Protein AF-A0A447N5A3-F1 (afdb_monomer)

InterPro domains:
  IPR003223 Flagellin phase1 repressor [PF03614] (1-91)

Foldseek 3Di:
DVVVVLVVQLVVQFWKWWAFPQGQIDTAGFLDDDVVQQWTWGDNGRVDPDTDIDRNVGTPDIGTDDPVRSVVPDPDDPVCSGDDRDPDDDDDDDDDDD

Secondary structure (DSSP, 8-state):
-HHHHHHHHHHTT-EEEEEETT-BEEEEEEEEEETTTTEEEEESSTT-SS-EEEEGGGEEEEEEPPHHHHHHS----TTTTT--B-------------

Nearest PDB structures (foldseek):
  4mmk-assembly1_A  TM=9.077E-01  e=1.051E-03  Pseudomonas aeruginosa PAO1
  6gwk-assembly4_W  TM=9.163E-01  e=1.713E-03  Caulobacter vibrioides CB15
  6gwk-assembly1_C  TM=8.995E-01  e=4.836E-03  Caulobacter vibrioides CB15
  4a54-assembly1_A  TM=6.061E-01  e=8.377E-03  Schizosaccharomyces pombe
  1y96-assembly1_A  TM=6.817E-01  e=2.093E-02  Homo sapiens

Solvent-accessible surface area (backbone atoms only — not comparable to full-atom values): 5950 Å² total; per-residue (Å²): 113,65,70,60,51,54,47,52,36,32,75,68,60,39,38,30,40,38,30,29,75,84,41,44,58,46,75,29,15,48,38,44,76,40,80,91,75,43,32,36,29,35,14,87,39,70,65,38,84,67,65,45,85,42,51,52,93,45,49,68,41,84,41,84,40,56,78,69,55,5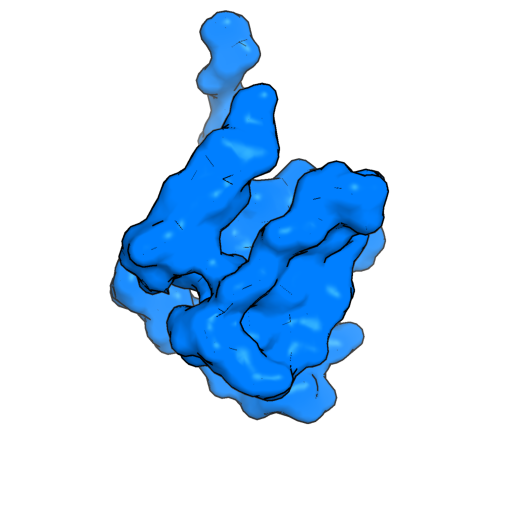5,64,71,55,64,82,63,58,83,88,60,62,84,70,55,71,70,72,90,78,73,92,77,84,79,86,82,83,130

pLDDT: mean 75.01, std 21.93, range [35.44, 96.19]

Mean predicted aligned error: 10.64 Å

Radius of gyration: 13.16 Å; Cα contacts (8 Å, |Δi|>4): 157; chains: 1; bounding box: 33×36×28 Å

Structure (mmCIF, N/CA/C/O backbone):
data_AF-A0A447N5A3-F1
#
_entry.id   AF-A0A447N5A3-F1
#
loop_
_atom_site.group_PDB
_atom_site.id
_atom_site.type_symbol
_atom_site.label_atom_id
_atom_site.label_alt_id
_atom_site.label_comp_id
_atom_site.label_asym_id
_atom_site.label_entity_id
_atom_site.label_seq_id
_atom_site.pdbx_PDB_ins_code
_atom_site.Cartn_x
_atom_site.Cartn_y
_atom_site.Cartn_z
_atom_site.occupancy
_atom_site.B_iso_or_equiv
_atom_site.auth_seq_id
_atom_site.auth_comp_id
_atom_site.auth_asym_id
_atom_site.auth_atom_id
_atom_site.pdbx_PDB_model_num
ATOM 1 N N . MET A 1 1 ? -10.441 9.578 -7.248 1.00 75.75 1 MET A N 1
ATOM 2 C CA . MET A 1 1 ? -9.102 9.579 -7.888 1.00 75.75 1 MET A CA 1
ATOM 3 C C . MET A 1 1 ? -8.084 8.678 -7.180 1.00 75.75 1 MET A C 1
ATOM 5 O O . MET A 1 1 ? -7.373 7.960 -7.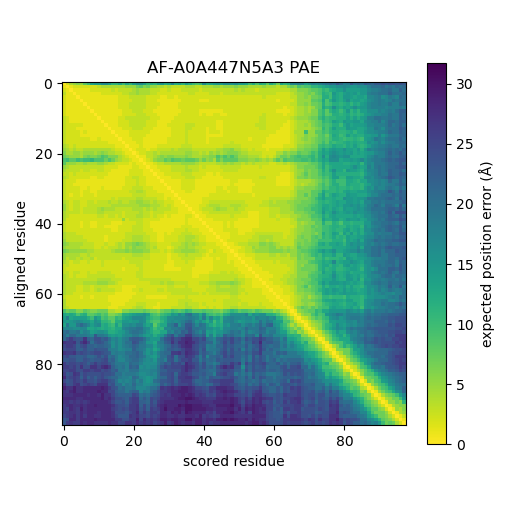873 1.00 75.75 1 MET A O 1
ATOM 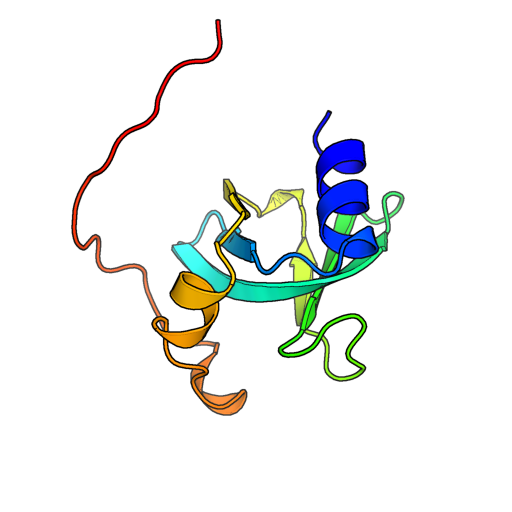9 N N . LEU A 1 2 ? -8.059 8.625 -5.839 1.00 83.94 2 LEU A N 1
ATOM 10 C CA . LEU A 1 2 ? -7.093 7.827 -5.060 1.00 83.94 2 LEU A CA 1
ATOM 11 C C . LEU A 1 2 ? -7.043 6.332 -5.430 1.00 83.94 2 LEU A C 1
ATOM 13 O O . LEU A 1 2 ? -5.969 5.813 -5.704 1.00 83.94 2 LEU A O 1
ATOM 17 N N . ALA A 1 3 ? -8.191 5.653 -5.537 1.00 89.75 3 ALA A N 1
ATOM 18 C CA . ALA A 1 3 ? -8.250 4.230 -5.899 1.00 89.75 3 ALA A CA 1
ATOM 19 C C . ALA A 1 3 ? -7.551 3.907 -7.237 1.00 89.75 3 ALA A C 1
ATOM 21 O O . ALA A 1 3 ? -6.852 2.902 -7.348 1.00 89.75 3 ALA A O 1
ATOM 22 N N . ARG A 1 4 ? -7.691 4.784 -8.242 1.00 91.38 4 ARG A N 1
ATOM 23 C CA . ARG A 1 4 ? -7.018 4.641 -9.544 1.00 91.38 4 ARG A CA 1
ATOM 24 C C . ARG A 1 4 ? -5.504 4.776 -9.396 1.00 91.38 4 ARG A C 1
ATOM 26 O O . ARG A 1 4 ? -4.765 3.987 -9.975 1.00 91.38 4 ARG A O 1
ATOM 33 N 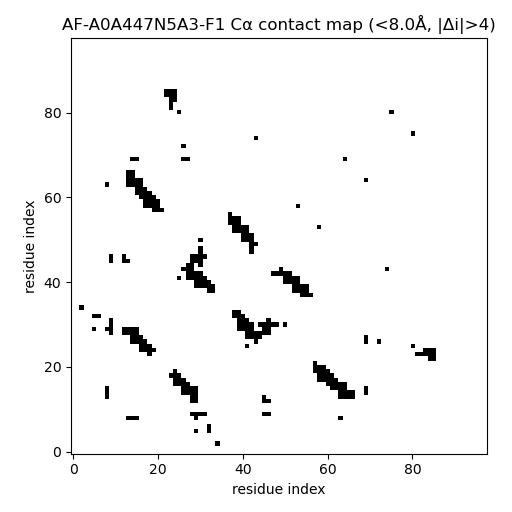N . ARG A 1 5 ? -5.047 5.746 -8.599 1.00 93.12 5 ARG A N 1
ATOM 34 C CA . ARG A 1 5 ? -3.621 5.962 -8.322 1.00 93.12 5 ARG A CA 1
ATOM 35 C C . ARG A 1 5 ? -3.010 4.787 -7.557 1.00 93.12 5 ARG A C 1
ATOM 37 O O . ARG A 1 5 ? -1.973 4.286 -7.966 1.00 93.12 5 ARG A O 1
ATOM 44 N N . VAL A 1 6 ? -3.692 4.288 -6.526 1.00 94.00 6 VAL A N 1
ATOM 45 C CA . VAL A 1 6 ? -3.293 3.091 -5.765 1.00 94.00 6 VAL A CA 1
ATOM 46 C C . VAL A 1 6 ? -3.147 1.877 -6.682 1.00 94.00 6 VAL A C 1
ATOM 48 O O . VAL A 1 6 ? -2.155 1.155 -6.601 1.00 94.00 6 VAL A O 1
ATOM 51 N N . GLN A 1 7 ? -4.105 1.662 -7.591 1.00 94.88 7 GLN A N 1
ATOM 52 C CA . GLN A 1 7 ? -4.004 0.577 -8.566 1.00 94.88 7 GLN A CA 1
ATOM 53 C C . GLN A 1 7 ? -2.830 0.769 -9.527 1.00 94.88 7 GLN A C 1
ATOM 55 O O . GLN A 1 7 ? -2.097 -0.188 -9.750 1.00 94.88 7 GLN A O 1
ATOM 60 N N . PHE A 1 8 ? -2.623 1.977 -10.059 1.00 95.19 8 PHE A N 1
ATOM 61 C CA . PHE A 1 8 ? -1.483 2.276 -10.928 1.00 95.19 8 PHE A CA 1
ATOM 62 C C . PHE A 1 8 ? -0.147 1.950 -10.247 1.00 95.19 8 PHE A C 1
ATOM 64 O O . PHE A 1 8 ? 0.657 1.219 -10.819 1.00 95.19 8 PHE A O 1
ATOM 71 N N . LEU A 1 9 ? 0.059 2.425 -9.015 1.00 95.00 9 LEU A N 1
ATOM 72 C CA . LEU A 1 9 ? 1.292 2.189 -8.255 1.00 95.00 9 LEU A CA 1
ATOM 73 C C . LEU A 1 9 ? 1.513 0.692 -7.999 1.00 95.00 9 LEU A C 1
ATOM 75 O O . LEU A 1 9 ? 2.600 0.175 -8.234 1.00 95.00 9 LEU A O 1
ATOM 79 N N . ARG A 1 10 ? 0.452 -0.030 -7.612 1.00 95.38 10 ARG A N 1
ATOM 80 C CA . ARG A 1 10 ? 0.486 -1.487 -7.427 1.00 95.38 10 ARG A CA 1
ATOM 81 C C . ARG A 1 10 ? 0.821 -2.247 -8.709 1.00 95.38 10 ARG A C 1
ATOM 83 O O . ARG A 1 10 ? 1.576 -3.208 -8.661 1.00 95.38 10 ARG A O 1
ATOM 90 N N . PHE A 1 11 ? 0.184 -1.913 -9.831 1.00 95.38 11 PHE A N 1
ATOM 91 C CA . PHE A 1 11 ? 0.350 -2.680 -11.070 1.00 95.38 11 PHE A CA 1
ATOM 92 C C . PHE A 1 11 ? 1.730 -2.492 -11.692 1.00 95.38 11 PHE A C 1
ATOM 94 O O . PHE A 1 11 ? 2.240 -3.436 -12.290 1.00 95.38 11 PHE A O 1
ATOM 101 N N . ASN A 1 12 ? 2.318 -1.309 -11.518 1.00 94.94 12 ASN A N 1
ATOM 102 C CA . ASN A 1 12 ? 3.649 -0.983 -12.018 1.00 94.94 12 ASN A CA 1
ATOM 103 C C . ASN A 1 12 ? 4.758 -1.272 -11.001 1.00 94.94 12 ASN A C 1
ATOM 105 O O . ASN A 1 12 ? 5.900 -0.901 -11.245 1.00 94.94 12 ASN A O 1
ATOM 109 N N . ASP A 1 13 ? 4.428 -1.918 -9.875 1.00 93.56 13 ASP A N 1
ATOM 110 C CA . ASP A 1 13 ? 5.389 -2.286 -8.835 1.00 93.56 13 ASP A CA 1
ATOM 111 C C . ASP A 1 13 ? 6.241 -1.077 -8.379 1.00 93.56 13 ASP A C 1
ATOM 113 O O . ASP A 1 13 ? 7.441 -1.187 -8.144 1.00 93.56 13 ASP A O 1
ATOM 117 N N . ILE A 1 14 ? 5.603 0.094 -8.262 1.00 92.38 14 ILE A N 1
ATOM 118 C CA . ILE A 1 14 ? 6.248 1.357 -7.885 1.00 92.38 14 ILE A CA 1
ATOM 119 C C . ILE A 1 14 ? 6.378 1.415 -6.355 1.00 92.38 14 ILE A C 1
ATOM 121 O O . ILE A 1 14 ? 5.374 1.194 -5.662 1.00 92.38 14 ILE A O 1
ATOM 125 N N . PRO A 1 15 ? 7.572 1.705 -5.804 1.00 91.75 15 PRO A N 1
ATOM 126 C CA . PRO A 1 15 ? 7.733 1.875 -4.370 1.00 91.75 15 PRO A CA 1
ATOM 127 C C . PRO A 1 15 ? 7.033 3.151 -3.897 1.00 91.75 15 PRO A C 1
ATOM 129 O O . PRO A 1 15 ? 6.968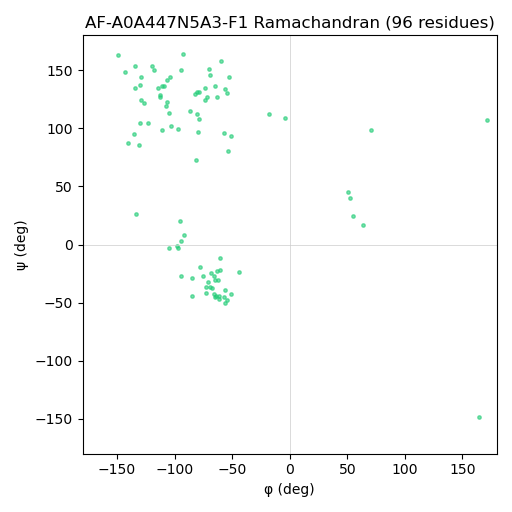 4.161 -4.596 1.00 91.75 15 PRO A O 1
ATOM 132 N N . VAL A 1 16 ? 6.488 3.099 -2.689 1.00 92.06 16 VAL A N 1
ATOM 133 C CA . VAL A 1 16 ? 5.685 4.164 -2.101 1.00 92.06 16 VAL A CA 1
ATOM 134 C C . VAL A 1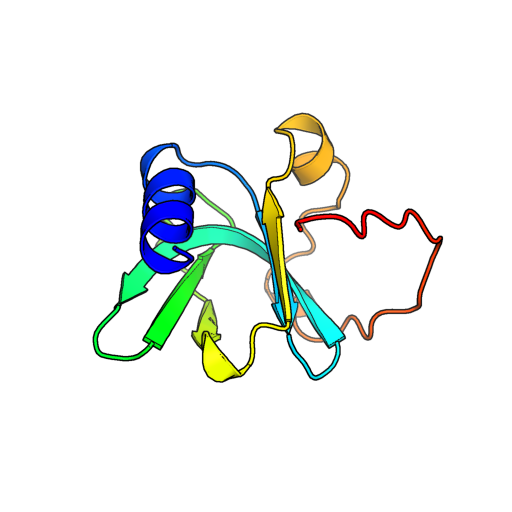 16 ? 6.090 4.437 -0.664 1.00 92.06 16 VAL A C 1
ATOM 136 O O . VAL A 1 16 ? 6.538 3.542 0.058 1.00 92.06 16 VAL A O 1
ATOM 139 N N . ARG A 1 17 ? 5.848 5.673 -0.232 1.00 91.00 17 ARG A N 1
ATOM 140 C CA . ARG A 1 17 ? 5.799 6.060 1.175 1.00 91.00 17 ARG A CA 1
ATOM 141 C C . ARG A 1 17 ? 4.346 6.315 1.564 1.00 91.00 17 ARG A C 1
ATOM 143 O O . ARG A 1 17 ? 3.655 7.137 0.965 1.00 91.00 17 ARG A O 1
ATOM 150 N N . LEU A 1 18 ? 3.887 5.592 2.575 1.00 89.81 18 LEU A N 1
ATOM 151 C CA . LEU A 1 18 ? 2.574 5.729 3.186 1.00 89.81 18 LEU A CA 1
ATOM 152 C C . LEU A 1 18 ? 2.766 6.371 4.555 1.00 89.81 18 LEU A C 1
ATOM 154 O O . LEU A 1 18 ? 3.445 5.804 5.409 1.00 89.81 18 LEU A O 1
ATOM 158 N N . VAL A 1 19 ? 2.171 7.537 4.776 1.00 86.25 19 VAL A N 1
ATOM 159 C CA . VAL A 1 19 ? 2.164 8.184 6.094 1.00 86.25 19 VAL A CA 1
ATOM 160 C C . VAL A 1 19 ? 0.746 8.172 6.614 1.00 86.25 19 VAL A C 1
ATOM 162 O O . VAL A 1 19 ? -0.183 8.580 5.921 1.00 86.25 19 VAL A O 1
ATOM 165 N N . SER A 1 20 ? 0.576 7.692 7.835 1.00 81.50 20 SER A N 1
ATOM 166 C CA . SER A 1 20 ? -0.715 7.673 8.512 1.00 81.50 20 SER A CA 1
ATOM 167 C C . SER A 1 20 ? -0.936 8.922 9.369 1.00 81.50 20 SER A C 1
ATOM 169 O O . SER A 1 20 ? 0.005 9.631 9.720 1.00 81.50 20 SER A O 1
ATOM 171 N N . ASN A 1 21 ? -2.187 9.172 9.753 1.00 80.31 21 ASN A N 1
ATOM 172 C CA . ASN A 1 21 ? -2.594 10.326 10.561 1.00 80.31 21 ASN A CA 1
ATOM 173 C C . ASN A 1 21 ? -1.919 10.380 11.945 1.00 80.31 21 ASN A C 1
ATOM 175 O O . ASN A 1 21 ? -1.827 11.450 12.535 1.00 80.31 21 ASN A O 1
ATOM 179 N N . ASN A 1 22 ? -1.432 9.249 12.470 1.00 78.75 22 ASN A N 1
ATOM 180 C CA . ASN A 1 22 ? -0.656 9.192 13.717 1.00 78.75 22 ASN A CA 1
ATOM 181 C C . ASN A 1 22 ? 0.864 9.216 13.475 1.00 78.75 22 ASN A C 1
ATOM 183 O O . ASN A 1 22 ? 1.635 8.788 14.334 1.00 78.75 22 ASN A O 1
ATOM 187 N N . ALA A 1 23 ? 1.277 9.696 12.301 1.00 74.75 23 ALA A N 1
ATOM 188 C CA . ALA A 1 23 ? 2.659 9.859 11.879 1.00 74.75 23 ALA A CA 1
ATOM 189 C C . ALA A 1 23 ? 3.469 8.554 11.750 1.00 74.75 23 ALA A C 1
ATOM 191 O O . ALA A 1 23 ? 4.694 8.617 11.652 1.00 74.75 23 ALA A O 1
ATOM 192 N N . ARG A 1 24 ? 2.823 7.376 11.694 1.00 79.75 24 ARG A N 1
ATOM 193 C CA . ARG A 1 24 ? 3.523 6.138 11.306 1.00 79.75 24 ARG A CA 1
ATOM 194 C C . ARG A 1 24 ? 3.803 6.154 9.813 1.00 79.75 24 ARG A C 1
ATOM 196 O O . ARG A 1 24 ? 2.899 6.450 9.024 1.00 79.75 24 ARG A O 1
ATOM 203 N N . ILE A 1 25 ? 5.028 5.792 9.458 1.00 84.19 25 ILE A N 1
ATOM 204 C CA . ILE A 1 25 ? 5.524 5.739 8.086 1.00 84.19 25 ILE A CA 1
ATOM 205 C C . ILE A 1 25 ? 5.706 4.282 7.680 1.00 84.19 25 ILE A C 1
ATOM 207 O O . ILE A 1 25 ? 6.252 3.483 8.433 1.00 84.19 25 ILE A O 1
ATOM 211 N N . ILE A 1 26 ? 5.276 3.954 6.470 1.00 85.75 26 ILE A N 1
ATOM 212 C CA . ILE A 1 26 ? 5.492 2.662 5.831 1.00 85.75 26 ILE A CA 1
ATOM 213 C C . ILE A 1 26 ? 6.127 2.937 4.473 1.00 85.75 26 ILE A C 1
ATOM 215 O O . ILE A 1 26 ? 5.553 3.650 3.652 1.00 85.75 26 ILE A O 1
ATOM 219 N N . ILE A 1 27 ? 7.310 2.379 4.237 1.00 88.69 27 ILE A N 1
ATOM 220 C CA . ILE A 1 27 ? 8.007 2.457 2.949 1.00 88.69 27 ILE A CA 1
ATOM 221 C C . ILE A 1 27 ? 8.035 1.054 2.354 1.00 88.69 27 ILE A C 1
ATOM 223 O O . ILE A 1 27 ? 8.433 0.102 3.022 1.00 88.69 27 ILE A O 1
ATOM 227 N N . GLY A 1 28 ? 7.571 0.908 1.117 1.00 90.12 28 GLY A N 1
ATOM 228 C CA . GLY A 1 28 ? 7.497 -0.394 0.461 1.00 90.12 28 GLY A CA 1
ATOM 229 C C . GLY A 1 28 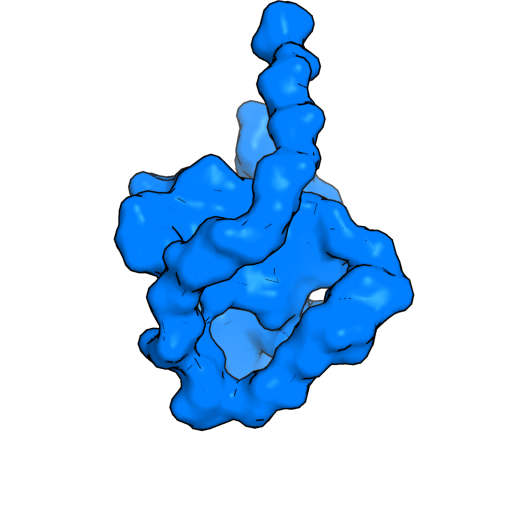? 6.603 -0.366 -0.767 1.00 90.12 28 GLY A C 1
ATOM 230 O O . GLY A 1 28 ? 6.488 0.650 -1.436 1.00 90.12 28 GLY A O 1
ATOM 231 N N . TYR A 1 29 ? 5.945 -1.480 -1.062 1.00 93.38 29 TYR A N 1
ATOM 232 C CA . TYR A 1 29 ? 5.093 -1.649 -2.236 1.00 93.38 29 TYR A CA 1
ATOM 233 C C . TYR A 1 29 ? 3.650 -1.924 -1.834 1.00 93.38 29 TYR A C 1
ATOM 235 O O . TYR A 1 29 ? 3.379 -2.576 -0.827 1.00 93.38 29 TYR A O 1
ATOM 243 N N . ILE A 1 30 ? 2.706 -1.504 -2.672 1.00 95.25 30 ILE A N 1
ATOM 244 C CA . ILE A 1 30 ? 1.292 -1.866 -2.535 1.00 95.25 30 ILE A CA 1
ATOM 245 C C . ILE A 1 30 ? 1.099 -3.277 -3.109 1.00 95.25 30 ILE A C 1
ATOM 247 O O . ILE A 1 30 ? 0.928 -3.446 -4.312 1.00 95.25 30 ILE A O 1
ATOM 251 N N . ALA A 1 31 ? 1.095 -4.313 -2.269 1.00 94.88 31 ALA A N 1
ATOM 252 C CA . ALA A 1 31 ? 0.891 -5.695 -2.717 1.00 94.88 31 ALA A CA 1
ATOM 253 C C . ALA A 1 31 ? -0.561 -5.983 -3.122 1.00 94.88 31 ALA A C 1
ATOM 255 O O . ALA A 1 31 ? -0.832 -6.663 -4.121 1.00 94.88 31 ALA A O 1
ATOM 256 N N . LYS A 1 32 ? -1.524 -5.470 -2.350 1.00 96.19 32 LYS A N 1
ATOM 257 C CA . LYS A 1 32 ? -2.960 -5.662 -2.597 1.00 96.19 32 LYS A CA 1
ATOM 258 C C . LYS A 1 32 ? -3.729 -4.398 -2.239 1.00 96.19 32 LYS A C 1
ATOM 260 O O . LYS A 1 32 ? -3.362 -3.680 -1.318 1.00 96.19 32 LYS A O 1
ATOM 265 N N . PHE A 1 33 ? -4.818 -4.161 -2.958 1.00 95.00 33 PHE A N 1
ATOM 266 C CA . PHE A 1 33 ? -5.766 -3.096 -2.663 1.00 95.00 33 PHE A CA 1
ATOM 267 C C . PHE A 1 33 ? -7.174 -3.690 -2.624 1.00 95.00 33 PHE A C 1
ATOM 269 O O . PHE A 1 33 ? -7.595 -4.339 -3.584 1.00 95.00 33 PHE A O 1
ATOM 276 N N . ASN A 1 34 ? -7.870 -3.497 -1.505 1.00 94.44 34 ASN A N 1
ATOM 277 C CA . ASN A 1 34 ? -9.257 -3.889 -1.319 1.00 94.44 34 ASN A CA 1
ATOM 278 C C . ASN A 1 34 ? -10.133 -2.626 -1.231 1.00 94.44 34 ASN A C 1
ATOM 280 O O . ASN A 1 34 ? -10.215 -2.015 -0.165 1.00 94.44 34 ASN A O 1
ATOM 284 N N . PRO A 1 35 ? -10.792 -2.213 -2.329 1.00 89.38 35 PRO A N 1
ATOM 285 C CA . PRO A 1 35 ? -11.618 -1.009 -2.328 1.00 89.38 35 PRO A CA 1
ATOM 286 C C . PRO A 1 35 ? -12.884 -1.156 -1.479 1.00 89.38 35 PRO A C 1
ATOM 288 O O . PRO A 1 35 ? -13.407 -0.149 -1.018 1.00 89.38 35 PRO A O 1
ATOM 291 N N . ARG A 1 36 ? -13.379 -2.385 -1.264 1.00 91.62 36 ARG A N 1
ATOM 292 C CA . ARG A 1 36 ? -14.584 -2.623 -0.453 1.00 91.62 36 ARG A CA 1
ATOM 293 C C . ARG A 1 36 ? -14.315 -2.410 1.034 1.00 91.62 36 ARG A C 1
ATOM 295 O O . ARG A 1 36 ? -15.166 -1.881 1.731 1.00 91.62 36 ARG A O 1
ATOM 302 N N . GLU A 1 37 ? -13.127 -2.794 1.490 1.00 92.56 37 GLU A N 1
ATOM 303 C CA . GLU A 1 37 ? -12.679 -2.631 2.882 1.00 92.56 37 GLU A CA 1
ATOM 304 C C . GLU A 1 37 ? -11.876 -1.344 3.105 1.00 92.56 37 GLU A C 1
ATOM 306 O O . GLU A 1 37 ? -11.368 -1.123 4.199 1.00 92.56 37 GLU A O 1
ATOM 311 N N . ASN A 1 38 ? -11.730 -0.502 2.076 1.00 91.69 38 ASN A N 1
ATOM 312 C CA . ASN A 1 38 ? -10.926 0.718 2.132 1.00 91.69 38 ASN A CA 1
ATOM 313 C C . ASN A 1 38 ? -9.502 0.458 2.680 1.00 91.69 38 ASN A C 1
ATOM 315 O O . ASN A 1 38 ? -8.987 1.191 3.525 1.00 91.69 38 ASN A O 1
ATOM 319 N N . LEU A 1 39 ? -8.858 -0.610 2.193 1.00 93.69 39 LEU A N 1
ATOM 320 C CA . LEU A 1 39 ? -7.622 -1.155 2.759 1.00 93.69 39 LEU A CA 1
ATOM 321 C C . LEU A 1 39 ? -6.542 -1.376 1.694 1.00 93.69 39 LEU A C 1
ATOM 323 O O . LEU A 1 39 ? -6.798 -1.925 0.617 1.00 93.69 39 LEU A O 1
ATOM 327 N N . ILE A 1 40 ? -5.306 -1.015 2.031 1.00 94.00 40 ILE A N 1
ATOM 328 C CA . ILE A 1 40 ? -4.089 -1.398 1.314 1.00 94.00 40 ILE A CA 1
ATOM 329 C C . ILE A 1 40 ? -3.333 -2.447 2.133 1.00 94.00 40 ILE A C 1
ATOM 331 O O . ILE A 1 40 ? -3.242 -2.346 3.352 1.00 94.00 40 ILE A O 1
ATOM 335 N N . LEU A 1 41 ? -2.753 -3.434 1.451 1.00 93.94 41 LEU A N 1
ATOM 336 C CA . LEU A 1 41 ? -1.737 -4.314 2.019 1.00 93.94 41 LEU A CA 1
ATOM 337 C C . LEU A 1 41 ? -0.371 -3.913 1.465 1.00 93.94 41 LEU A C 1
ATOM 339 O O . LEU A 1 41 ? -0.135 -4.070 0.263 1.00 93.94 41 LEU A O 1
ATOM 343 N N . ALA A 1 42 ? 0.501 -3.406 2.332 1.00 92.62 42 ALA A N 1
ATOM 344 C CA . ALA A 1 42 ? 1.864 -3.014 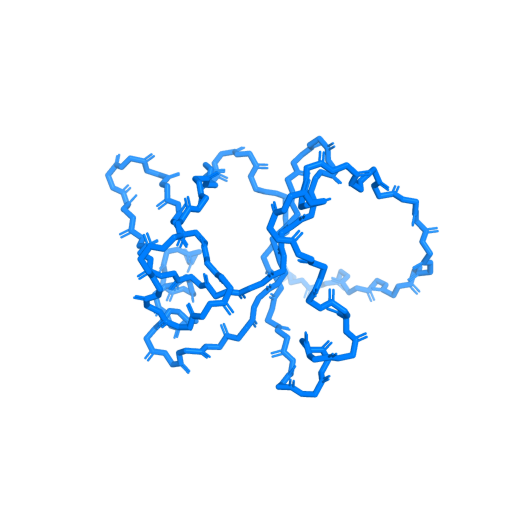1.995 1.00 92.62 42 ALA A CA 1
ATOM 345 C C . ALA A 1 42 ? 2.859 -4.152 2.273 1.00 92.62 42 ALA A C 1
ATOM 347 O O . ALA A 1 42 ? 2.631 -4.960 3.174 1.00 92.62 42 ALA A O 1
ATOM 348 N N . SER A 1 43 ? 3.953 -4.223 1.516 1.00 90.31 43 SER A N 1
ATOM 349 C CA . SER A 1 43 ? 5.031 -5.202 1.722 1.00 90.31 43 SER A CA 1
ATOM 350 C C . SER A 1 43 ? 6.399 -4.664 1.311 1.00 90.31 43 SER A C 1
ATOM 352 O O . SER A 1 43 ? 6.500 -3.713 0.542 1.00 90.31 43 SER A O 1
ATOM 354 N N . ASP A 1 44 ? 7.451 -5.326 1.781 1.00 85.69 44 ASP A N 1
ATOM 355 C CA . ASP A 1 44 ? 8.855 -5.056 1.443 1.00 85.69 44 ASP A CA 1
ATOM 356 C C . ASP A 1 44 ? 9.192 -5.341 -0.032 1.00 85.69 44 ASP A C 1
ATOM 358 O O . ASP A 1 44 ? 10.092 -4.731 -0.601 1.00 85.69 44 ASP A O 1
ATOM 362 N N . LYS A 1 45 ? 8.455 -6.258 -0.668 1.00 88.00 45 LYS A N 1
ATOM 363 C CA . LYS A 1 45 ? 8.620 -6.643 -2.078 1.00 88.00 45 LYS A CA 1
ATOM 364 C C . LYS A 1 45 ? 7.361 -6.376 -2.895 1.00 88.00 45 LYS A C 1
ATOM 366 O O . LYS A 1 45 ? 6.262 -6.483 -2.345 1.00 88.00 45 LYS A O 1
ATOM 371 N N . PRO A 1 46 ? 7.469 -6.147 -4.213 1.00 89.69 46 PRO A N 1
ATOM 372 C CA . PRO A 1 46 ? 6.304 -6.124 -5.085 1.00 89.69 46 PRO A CA 1
ATOM 373 C C . PRO A 1 46 ? 5.499 -7.418 -4.961 1.00 89.69 46 PRO A C 1
ATOM 375 O O . PRO A 1 46 ? 6.059 -8.514 -5.011 1.00 89.69 46 PRO A O 1
ATOM 378 N N . LYS A 1 47 ? 4.180 -7.298 -4.766 1.00 88.75 47 LYS A N 1
ATOM 379 C CA . LYS A 1 47 ? 3.254 -8.443 -4.624 1.00 88.75 47 LYS A CA 1
ATOM 380 C C . LYS A 1 47 ? 3.663 -9.433 -3.511 1.00 88.75 47 LYS A C 1
ATOM 382 O O . LYS A 1 47 ? 3.255 -10.594 -3.545 1.00 88.75 47 LYS A O 1
ATOM 387 N N . GLY A 1 48 ? 4.422 -8.975 -2.511 1.00 88.44 48 GLY A N 1
ATOM 388 C CA . GLY A 1 48 ? 4.939 -9.796 -1.417 1.00 88.44 48 GLY A CA 1
ATOM 389 C C . GLY A 1 48 ? 3.847 -10.477 -0.588 1.00 88.44 48 GLY A C 1
ATOM 390 O O . GLY A 1 48 ? 2.688 -10.053 -0.572 1.00 88.44 48 GLY A O 1
ATOM 391 N N . ASN A 1 49 ? 4.216 -11.559 0.104 1.00 86.75 49 ASN A N 1
ATOM 392 C CA . ASN A 1 49 ? 3.296 -12.355 0.930 1.00 86.75 49 ASN A CA 1
ATOM 393 C C . ASN A 1 49 ? 3.290 -11.936 2.406 1.00 86.75 49 ASN A C 1
ATOM 395 O O . ASN A 1 49 ? 2.266 -12.087 3.067 1.00 86.75 49 ASN A O 1
ATOM 399 N N . LYS A 1 50 ? 4.399 -11.377 2.911 1.00 88.38 50 LYS A N 1
ATOM 400 C CA . LYS A 1 50 ? 4.450 -10.730 4.227 1.00 88.38 50 LYS A CA 1
ATOM 401 C C . LYS A 1 50 ? 3.875 -9.327 4.079 1.00 88.38 50 LYS A C 1
ATOM 403 O O . LYS A 1 50 ? 4.436 -8.518 3.345 1.00 88.38 50 LYS A O 1
ATOM 408 N N . ARG A 1 51 ? 2.716 -9.085 4.689 1.00 90.19 51 ARG A N 1
ATOM 409 C CA . ARG A 1 51 ? 1.902 -7.894 4.432 1.00 90.19 51 ARG A CA 1
ATOM 410 C C . ARG A 1 51 ? 1.522 -7.190 5.719 1.00 90.19 51 ARG A C 1
ATOM 412 O O . ARG A 1 51 ? 1.216 -7.844 6.710 1.00 90.19 51 ARG A O 1
ATOM 419 N N . ILE A 1 52 ? 1.488 -5.868 5.646 1.00 89.56 52 ILE A N 1
ATOM 420 C CA . ILE A 1 52 ? 1.011 -4.984 6.704 1.00 89.56 52 ILE A CA 1
ATOM 421 C C . ILE A 1 52 ? -0.245 -4.280 6.202 1.00 89.56 52 ILE A C 1
ATOM 423 O O . ILE A 1 52 ? -0.299 -3.806 5.065 1.00 89.56 52 ILE A O 1
ATOM 427 N N . GLU A 1 53 ? -1.262 -4.237 7.051 1.00 92.50 53 GLU A N 1
ATOM 428 C CA . GLU A 1 53 ? -2.527 -3.573 6.767 1.00 92.50 53 GLU A CA 1
ATOM 429 C C . GLU A 1 53 ? -2.414 -2.057 6.944 1.00 92.50 53 GLU A C 1
ATOM 431 O O . GLU A 1 53 ? -1.945 -1.567 7.970 1.00 92.50 53 GLU A O 1
ATOM 436 N N . VAL A 1 54 ? -2.884 -1.310 5.945 1.00 89.56 54 VAL A N 1
ATOM 437 C CA . VAL A 1 54 ? -2.944 0.153 5.959 1.00 89.56 54 VAL A CA 1
ATOM 438 C C . VAL A 1 54 ? -4.343 0.588 5.560 1.00 89.56 54 VAL A C 1
ATOM 440 O O . VAL A 1 54 ? -4.722 0.526 4.386 1.00 89.56 54 VAL A O 1
ATOM 443 N N . LYS A 1 55 ? -5.134 1.028 6.540 1.00 91.38 55 LYS A N 1
ATOM 444 C CA . LYS A 1 55 ? -6.480 1.538 6.277 1.00 91.38 55 LYS A CA 1
ATOM 445 C C . LYS A 1 55 ? -6.393 2.900 5.603 1.00 91.38 55 LYS A C 1
ATOM 447 O O . LYS A 1 55 ? -5.767 3.814 6.141 1.00 91.38 55 LYS A O 1
ATOM 452 N N . LEU A 1 56 ? -7.056 3.060 4.465 1.00 90.00 56 LEU A N 1
ATOM 453 C CA . LEU A 1 56 ? -7.055 4.309 3.700 1.00 90.00 56 LEU A CA 1
ATOM 454 C C . LEU A 1 56 ? -7.662 5.479 4.481 1.00 90.00 56 LEU A C 1
ATOM 456 O O . LEU A 1 56 ? -7.213 6.603 4.314 1.00 90.00 56 LEU A O 1
ATOM 460 N N . GLU A 1 57 ? -8.617 5.227 5.381 1.00 90.38 57 GLU A N 1
ATOM 461 C CA . GLU A 1 57 ? -9.165 6.248 6.296 1.00 90.38 57 GLU A CA 1
ATOM 462 C C . GLU A 1 57 ? -8.128 6.827 7.271 1.00 90.38 57 GLU A C 1
ATOM 464 O O . GLU A 1 57 ? -8.286 7.938 7.769 1.00 90.38 57 GLU A O 1
ATOM 469 N N . SER A 1 58 ? -7.052 6.081 7.532 1.00 86.12 58 SER A N 1
ATOM 470 C CA . SER A 1 58 ? -5.941 6.511 8.380 1.00 86.12 58 SER A CA 1
ATOM 471 C C . SER A 1 58 ? -4.763 7.069 7.584 1.00 86.12 58 SER A C 1
ATOM 473 O O . SER A 1 58 ? -3.783 7.480 8.197 1.00 86.12 58 SER A O 1
ATOM 475 N N . LEU A 1 59 ? -4.829 7.063 6.247 1.00 88.38 59 LEU A N 1
ATOM 476 C CA . LEU A 1 59 ? -3.730 7.452 5.369 1.00 88.38 59 LEU A CA 1
ATOM 477 C C . LEU A 1 59 ? -3.748 8.966 5.128 1.00 88.38 59 LEU A C 1
ATOM 479 O O . LEU A 1 59 ? -4.659 9.487 4.490 1.00 88.38 59 LEU A O 1
ATOM 483 N N . ALA A 1 60 ? -2.712 9.649 5.606 1.00 89.25 60 ALA A N 1
ATOM 484 C CA . ALA A 1 60 ? -2.495 11.075 5.390 1.00 89.25 60 ALA A CA 1
ATOM 485 C C . ALA A 1 60 ? -1.788 11.345 4.052 1.00 89.25 60 ALA A C 1
ATOM 487 O O . ALA A 1 60 ? -2.166 12.258 3.322 1.00 89.25 60 ALA A O 1
ATOM 488 N N . ILE A 1 61 ? -0.752 10.560 3.732 1.00 90.00 61 ILE A N 1
ATOM 489 C CA . ILE A 1 61 ? 0.108 10.771 2.557 1.00 90.00 61 ILE A CA 1
ATOM 490 C C . ILE A 1 61 ? 0.328 9.442 1.833 1.00 90.00 61 ILE A C 1
ATOM 492 O O . ILE A 1 61 ? 0.641 8.429 2.457 1.00 90.00 61 ILE A O 1
ATOM 496 N N . LEU A 1 62 ? 0.197 9.478 0.505 1.00 92.25 62 LEU A N 1
ATOM 497 C CA . LEU A 1 62 ? 0.627 8.439 -0.428 1.00 92.25 62 LEU A CA 1
ATOM 498 C C . LEU A 1 62 ? 1.582 9.081 -1.432 1.00 92.25 62 LEU A C 1
ATOM 500 O O . LEU A 1 62 ? 1.146 9.797 -2.332 1.00 92.25 62 LEU A O 1
ATOM 504 N N . GLU A 1 63 ? 2.866 8.811 -1.274 1.00 91.19 63 GLU A N 1
ATOM 505 C CA . GLU A 1 63 ? 3.923 9.353 -2.121 1.00 91.19 63 GLU A CA 1
ATOM 506 C C . GLU A 1 63 ? 4.536 8.237 -2.971 1.00 91.19 63 GLU A C 1
ATOM 508 O O . GLU A 1 63 ? 4.775 7.132 -2.487 1.00 91.19 63 GLU A O 1
ATOM 513 N N . GLU A 1 64 ? 4.759 8.526 -4.251 1.00 92.12 64 GLU A N 1
ATOM 514 C CA . GLU A 1 64 ? 5.543 7.685 -5.156 1.00 92.12 64 GLU A CA 1
ATOM 515 C C . GLU A 1 64 ? 7.029 7.959 -4.921 1.00 92.12 64 GLU A C 1
ATOM 517 O O . GLU A 1 64 ? 7.443 9.114 -4.903 1.00 92.12 64 GLU A O 1
ATOM 522 N N . LEU A 1 65 ? 7.822 6.902 -4.763 1.00 87.69 65 LEU A N 1
ATOM 523 C CA . LEU A 1 65 ? 9.267 7.003 -4.613 1.00 87.69 65 LEU A CA 1
ATOM 524 C C . LEU A 1 65 ? 9.954 6.607 -5.918 1.00 87.69 65 LEU A C 1
ATOM 526 O O . LEU A 1 65 ? 9.522 5.681 -6.609 1.00 87.69 65 LEU A O 1
ATOM 530 N N . SER A 1 66 ? 11.064 7.272 -6.238 1.00 79.88 66 SER A N 1
ATOM 531 C CA . SER A 1 66 ? 11.947 6.778 -7.289 1.00 79.88 66 SER A CA 1
ATOM 532 C C . SER A 1 66 ? 12.655 5.506 -6.804 1.00 79.88 66 SER A C 1
ATOM 534 O O . SER A 1 66 ? 12.881 5.327 -5.603 1.00 79.88 66 SER A O 1
ATOM 536 N N . GLY A 1 67 ? 13.014 4.607 -7.728 1.00 64.00 67 GLY A N 1
ATOM 537 C CA . GLY A 1 67 ? 13.676 3.344 -7.383 1.00 64.00 67 GLY A CA 1
ATOM 538 C C . GLY A 1 67 ? 14.894 3.550 -6.476 1.00 64.00 67 GLY A C 1
ATOM 539 O O . GLY A 1 67 ? 15.016 2.859 -5.476 1.00 64.00 67 GLY A O 1
ATOM 540 N N . ASN A 1 68 ? 15.726 4.561 -6.749 1.00 59.44 68 ASN A N 1
ATOM 541 C CA . ASN A 1 68 ? 16.892 4.890 -5.923 1.00 59.44 68 ASN A CA 1
ATOM 542 C C . ASN A 1 68 ? 16.530 5.416 -4.523 1.00 59.44 68 ASN A C 1
ATOM 544 O O . ASN A 1 68 ? 17.220 5.087 -3.559 1.00 59.44 68 ASN A O 1
ATOM 548 N N . ASP A 1 69 ? 15.466 6.209 -4.381 1.00 59.16 69 ASP A N 1
ATOM 549 C CA . ASP A 1 69 ? 15.081 6.791 -3.086 1.00 59.16 69 ASP A CA 1
ATOM 550 C C . ASP A 1 69 ? 14.556 5.723 -2.121 1.00 59.16 69 ASP A C 1
ATOM 552 O O . ASP A 1 69 ? 14.862 5.757 -0.929 1.00 59.16 69 ASP A O 1
ATOM 556 N N . ALA A 1 70 ? 13.835 4.724 -2.640 1.00 56.16 70 ALA A N 1
ATOM 557 C CA . ALA A 1 70 ? 13.330 3.600 -1.854 1.00 56.16 70 ALA A CA 1
ATOM 558 C C . ALA A 1 70 ? 14.449 2.715 -1.270 1.00 56.16 70 ALA A C 1
ATOM 560 O O . ALA A 1 70 ? 14.269 2.152 -0.194 1.00 56.16 70 ALA A O 1
ATOM 561 N N . PHE A 1 71 ? 15.599 2.605 -1.950 1.00 52.69 71 PHE A N 1
ATOM 562 C CA . PHE A 1 71 ? 16.763 1.854 -1.458 1.00 52.69 71 PHE A CA 1
ATOM 563 C C . PHE A 1 71 ? 17.665 2.676 -0.525 1.00 52.69 71 PHE A C 1
ATOM 565 O O . PHE A 1 71 ? 18.292 2.101 0.363 1.00 52.69 71 PHE A O 1
ATOM 572 N N . ASN A 1 72 ? 17.718 4.004 -0.691 1.00 47.50 72 ASN A N 1
ATOM 573 C CA . ASN A 1 72 ? 18.457 4.902 0.208 1.00 47.50 72 ASN A CA 1
ATOM 574 C C . ASN A 1 72 ? 17.735 5.122 1.548 1.00 47.50 72 ASN A C 1
ATOM 576 O O . ASN A 1 72 ? 18.371 5.354 2.575 1.00 47.50 72 ASN A O 1
ATOM 580 N N . LEU A 1 73 ? 16.409 4.993 1.562 1.00 53.88 73 LEU A N 1
ATOM 581 C CA . LEU A 1 73 ? 15.602 4.907 2.775 1.00 53.88 73 LEU A CA 1
ATOM 582 C C . LEU A 1 73 ? 15.640 3.468 3.295 1.00 53.88 73 LEU A C 1
ATOM 584 O O . LEU A 1 73 ? 14.682 2.726 3.123 1.00 53.88 73 LEU A O 1
ATOM 588 N N . SER A 1 74 ? 16.792 3.086 3.858 1.00 43.69 74 SER A N 1
ATOM 589 C CA . SER A 1 74 ? 17.067 1.846 4.597 1.00 43.69 74 SER A CA 1
ATOM 590 C C . SER A 1 74 ? 15.839 0.947 4.794 1.00 43.69 74 SER A C 1
ATOM 592 O O . SER A 1 74 ? 14.978 1.249 5.624 1.00 43.69 74 SER A O 1
ATOM 594 N N . LEU A 1 75 ? 15.812 -0.186 4.079 1.00 44.34 75 LEU A N 1
ATOM 595 C CA . LEU A 1 75 ? 15.050 -1.388 4.427 1.00 44.34 75 LEU A CA 1
ATOM 596 C C . LEU A 1 75 ? 15.422 -1.797 5.860 1.00 44.34 75 LEU A C 1
ATOM 598 O O . LEU A 1 75 ? 16.271 -2.661 6.072 1.00 44.34 75 LEU A O 1
ATOM 602 N N . MET A 1 76 ? 14.827 -1.139 6.855 1.00 38.50 76 MET A N 1
ATOM 603 C CA . MET A 1 76 ? 14.914 -1.602 8.227 1.00 38.50 76 MET A CA 1
ATOM 604 C C . MET A 1 76 ? 14.203 -2.955 8.295 1.00 38.50 76 MET A C 1
ATOM 606 O O . MET A 1 76 ? 13.144 -3.124 7.675 1.00 38.50 76 MET A O 1
ATOM 610 N N . PRO A 1 77 ? 14.789 -3.944 8.987 1.00 39.84 77 PRO A N 1
ATOM 611 C CA . PRO A 1 77 ? 14.181 -5.254 9.122 1.00 39.84 77 PRO A CA 1
ATOM 612 C C . PRO A 1 77 ? 12.750 -5.109 9.648 1.00 39.84 77 PRO A C 1
ATOM 614 O O . PRO A 1 77 ? 12.452 -4.230 10.452 1.00 39.84 77 PRO A O 1
ATOM 617 N N . THR A 1 78 ? 11.863 -5.984 9.167 1.00 42.84 78 THR A N 1
ATOM 618 C CA . THR A 1 78 ? 10.414 -6.029 9.465 1.00 42.84 78 THR A CA 1
ATOM 619 C C . THR A 1 78 ? 10.069 -5.840 10.954 1.00 42.84 78 THR A C 1
ATOM 621 O O . THR A 1 78 ? 8.972 -5.392 11.279 1.00 42.84 78 THR A O 1
ATOM 624 N N . ASP A 1 79 ? 11.010 -6.145 11.848 1.00 41.03 79 ASP A N 1
ATOM 625 C CA . ASP A 1 79 ? 10.874 -6.062 13.301 1.00 41.03 79 ASP A CA 1
ATOM 626 C C . ASP A 1 79 ? 10.991 -4.624 13.861 1.00 41.03 79 ASP A C 1
ATOM 628 O O . ASP A 1 79 ? 10.483 -4.349 14.946 1.00 41.03 79 ASP A O 1
ATOM 632 N N . GLU A 1 80 ? 11.564 -3.673 13.112 1.00 43.06 80 GLU A N 1
ATOM 633 C CA . GLU A 1 80 ? 11.714 -2.253 13.503 1.00 43.06 80 GLU A CA 1
ATOM 634 C C . GLU A 1 80 ? 10.726 -1.313 12.787 1.00 43.06 80 GLU A C 1
ATOM 636 O O . GLU A 1 80 ? 10.617 -0.127 13.104 1.00 43.06 80 GLU A O 1
ATOM 641 N N . PHE A 1 81 ? 9.915 -1.862 11.878 1.00 45.91 81 PHE A N 1
ATOM 642 C CA . PHE A 1 81 ? 8.914 -1.149 11.075 1.00 45.91 81 PHE A CA 1
ATOM 643 C C . PHE A 1 81 ? 7.822 -0.439 11.911 1.00 45.91 81 PHE A C 1
ATOM 645 O O . PHE A 1 81 ? 7.052 0.364 11.389 1.00 45.91 81 PHE A O 1
ATOM 652 N N . ASN A 1 82 ? 7.739 -0.725 13.216 1.00 43.50 82 ASN A N 1
ATOM 653 C CA . ASN A 1 82 ? 6.684 -0.249 14.116 1.00 43.50 82 ASN A CA 1
ATOM 654 C C . ASN A 1 82 ? 7.036 0.987 14.968 1.00 43.50 82 ASN A C 1
ATOM 656 O O . ASN A 1 82 ? 6.175 1.434 15.728 1.00 43.50 82 ASN A O 1
ATOM 660 N N . LEU A 1 83 ? 8.249 1.549 14.891 1.00 41.69 83 LEU A N 1
ATOM 661 C CA . LEU A 1 83 ? 8.712 2.522 15.899 1.00 41.69 83 LEU A CA 1
ATOM 662 C C . LEU A 1 83 ? 9.371 3.798 15.361 1.00 41.69 83 LEU A C 1
ATOM 664 O O . LEU A 1 83 ? 10.120 4.446 16.086 1.00 41.69 83 LEU A O 1
ATOM 668 N N . GLN A 1 84 ? 9.054 4.240 14.144 1.00 46.06 84 GLN A N 1
ATOM 669 C CA . GLN A 1 84 ? 9.414 5.604 13.748 1.00 46.06 84 GLN A CA 1
ATOM 670 C C . GLN A 1 84 ? 8.227 6.549 13.932 1.00 46.06 84 GLN A C 1
ATOM 672 O O . GLN A 1 84 ? 7.311 6.613 13.112 1.00 46.06 84 GLN A O 1
ATOM 677 N N . GLN A 1 85 ? 8.252 7.284 15.049 1.00 42.91 85 GLN A N 1
ATOM 678 C CA . GLN A 1 85 ? 7.603 8.589 15.120 1.00 42.91 85 GLN A CA 1
ATOM 679 C C . GLN A 1 85 ? 8.312 9.500 14.121 1.00 42.91 85 GLN A C 1
ATOM 681 O O . GLN A 1 85 ? 9.535 9.617 14.149 1.00 42.91 85 GLN A O 1
ATOM 686 N N . TYR A 1 86 ? 7.540 10.131 13.242 1.00 42.09 86 TYR A N 1
ATOM 687 C CA . TYR A 1 86 ? 8.022 11.157 12.326 1.00 42.09 86 TYR A CA 1
ATOM 688 C C . TYR A 1 86 ? 8.682 12.295 13.123 1.00 42.09 86 TYR A C 1
ATOM 690 O O . TYR A 1 86 ? 8.004 13.204 13.602 1.00 42.09 86 TYR A O 1
ATOM 698 N N . THR A 1 87 ? 10.003 12.273 13.282 1.00 38.09 87 THR A N 1
ATOM 699 C CA . THR A 1 87 ? 10.747 13.499 13.553 1.00 38.09 87 THR A CA 1
ATOM 700 C C . THR A 1 87 ? 10.899 14.205 12.221 1.00 38.09 87 THR A C 1
ATOM 702 O O . THR A 1 87 ? 11.594 13.750 11.318 1.00 38.09 87 THR A O 1
ATOM 705 N N . SER A 1 88 ? 10.158 15.300 12.086 1.00 39.72 88 SER A N 1
ATOM 706 C CA . SER A 1 88 ? 10.180 16.205 10.947 1.00 39.72 88 SER A CA 1
ATOM 707 C C . SER A 1 88 ? 11.608 16.638 10.620 1.00 39.72 88 SER A C 1
ATOM 709 O O . SER A 1 88 ? 12.093 17.626 11.165 1.00 39.72 88 SER A O 1
ATOM 711 N N . ILE A 1 89 ? 12.279 15.930 9.714 1.00 39.22 89 ILE A N 1
ATOM 712 C CA . ILE A 1 89 ? 13.500 16.419 9.084 1.00 39.22 89 ILE A CA 1
ATOM 713 C C . ILE A 1 89 ? 13.114 16.887 7.683 1.00 39.22 89 ILE A C 1
ATOM 715 O O . ILE A 1 89 ? 12.862 16.108 6.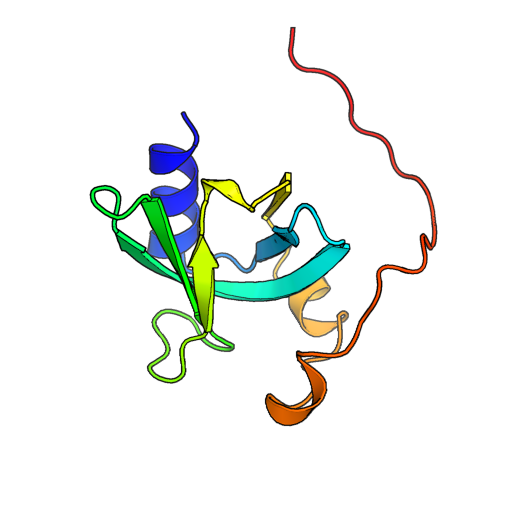772 1.00 39.22 89 ILE A O 1
ATOM 719 N N . GLU A 1 90 ? 13.020 18.212 7.619 1.00 40.31 90 GLU A N 1
ATOM 720 C CA . GLU A 1 90 ? 13.084 19.084 6.450 1.00 40.31 90 GLU A CA 1
ATOM 721 C C . GLU A 1 90 ? 11.914 19.077 5.456 1.00 40.31 90 GLU A C 1
ATOM 723 O O . GLU A 1 90 ? 11.810 18.309 4.505 1.00 40.31 90 GLU A O 1
ATOM 728 N N . LYS A 1 91 ? 11.069 20.096 5.669 1.00 44.81 91 LYS A N 1
ATOM 729 C CA . LYS A 1 91 ? 10.282 20.829 4.674 1.00 44.81 91 LYS A CA 1
ATOM 730 C C . LYS A 1 91 ? 10.796 20.656 3.235 1.00 44.81 91 LYS A C 1
ATOM 732 O O . LYS A 1 91 ? 11.765 21.297 2.832 1.00 44.81 91 LYS A O 1
ATOM 737 N N . ARG A 1 92 ? 10.001 19.987 2.406 1.00 35.44 92 ARG A N 1
ATOM 738 C CA . ARG A 1 92 ? 9.793 20.438 1.028 1.00 35.44 92 ARG A CA 1
ATOM 739 C C . ARG A 1 92 ? 8.301 20.344 0.721 1.00 35.44 92 ARG A C 1
ATOM 741 O O . ARG A 1 92 ? 7.765 19.275 0.465 1.00 35.44 92 ARG A O 1
ATOM 748 N N . LEU A 1 93 ? 7.629 21.484 0.896 1.00 45.25 93 LEU A N 1
ATOM 749 C CA . LEU A 1 93 ? 6.244 21.697 0.492 1.00 45.25 93 LEU A CA 1
ATOM 750 C C . LEU A 1 93 ? 6.098 21.395 -1.002 1.00 45.25 93 LEU A C 1
ATOM 752 O O . LEU A 1 93 ? 6.836 21.964 -1.799 1.00 45.25 93 LEU A O 1
ATOM 756 N N . PHE A 1 94 ? 5.064 20.640 -1.357 1.00 38.72 94 PHE A N 1
ATOM 757 C CA . PHE A 1 94 ? 4.281 20.913 -2.558 1.00 38.72 94 PHE A CA 1
ATOM 758 C C . PHE A 1 94 ? 2.799 20.890 -2.166 1.00 38.72 94 PHE A C 1
ATOM 760 O O . PHE A 1 94 ? 2.127 19.863 -2.224 1.00 38.72 94 PHE A O 1
ATOM 767 N N . LEU A 1 95 ? 2.318 22.045 -1.694 1.00 44.41 95 LEU A N 1
ATOM 768 C CA . LEU A 1 95 ? 0.952 22.460 -1.989 1.00 44.41 95 LEU A CA 1
ATOM 769 C C . LEU A 1 95 ? 0.965 22.885 -3.458 1.00 44.41 95 LEU A C 1
ATOM 771 O O . LEU A 1 95 ? 1.813 23.690 -3.826 1.00 44.41 95 LEU A O 1
ATOM 775 N N . ASP A 1 96 ? 0.097 22.291 -4.268 1.00 36.22 96 ASP A N 1
ATOM 776 C CA . ASP A 1 96 ? -0.799 23.018 -5.174 1.00 36.22 96 ASP A CA 1
ATOM 777 C C . ASP A 1 96 ? -1.492 22.020 -6.098 1.00 36.22 96 ASP A C 1
ATOM 779 O O . ASP A 1 96 ? -0.891 21.480 -7.022 1.00 36.22 96 ASP A O 1
ATOM 783 N N . LEU A 1 97 ? -2.783 21.802 -5.851 1.00 37.16 97 LEU A N 1
ATOM 784 C CA . LEU A 1 97 ? -3.738 21.451 -6.896 1.00 37.16 97 LEU A CA 1
ATOM 785 C C . LEU A 1 97 ? -5.042 22.201 -6.595 1.00 37.16 97 LEU A C 1
ATOM 787 O O . LEU A 1 97 ? -5.910 21.700 -5.875 1.00 37.16 97 LEU A O 1
ATOM 791 N N . GLN A 1 98 ? -5.114 23.433 -7.111 1.00 39.06 98 GLN A N 1
ATOM 792 C CA . GLN A 1 98 ? -6.357 23.967 -7.675 1.00 39.06 98 GLN A CA 1
ATOM 793 C C . GLN A 1 98 ? -6.642 23.272 -9.009 1.00 39.06 98 GLN A C 1
ATOM 795 O O . GLN A 1 98 ? -5.663 22.922 -9.709 1.00 39.06 98 GLN A O 1
#

Sequence (98 aa):
MLARRVQFLRFNDIPVRLVSNNARIIIGYIAKFNPRENLILASDKPKGNKRIEVKLESLAILEELSGNDAFNLSLMPTDEFNLQQYTSIEKRLFLDLQ

Organism: Salmonella enterica I (NCBI:txid59201)